Protein AF-A0A936RJM3-F1 (afdb_monomer_lite)

pLDDT: mean 86.12, std 15.64, range [35.34, 97.69]

Radius of gyration: 18.1 Å; chains: 1; bounding box: 34×49×43 Å

Secondary structure (DSSP, 8-state):
--STTB--SSPP--SS--------TTSPPPSSSSSPPPTTSTT---TTGGGS-THHHHT-TT----BPPPPSS-----S-------PPP--------

Foldseek 3Di:
DDPPQEDDPDDDPDDDDDDDADDDPVDDDDLAPPPADDCPDVPHPNVCSVVDDPVVCPPPRRDRHHYYPDDPDDDDDDDDDDDDDDDDPDPPPPPDD

Structure (mmCIF, N/CA/C/O backbone):
data_AF-A0A936RJM3-F1
#
_entry.id   AF-A0A936RJM3-F1
#
loop_
_atom_site.group_PDB
_atom_site.id
_atom_site.type_symbol
_atom_site.label_atom_id
_atom_site.label_alt_id
_atom_site.label_comp_id
_atom_site.label_asym_id
_atom_site.label_entity_id
_atom_site.label_seq_id
_atom_site.pdbx_PDB_ins_code
_atom_site.Cartn_x
_atom_site.Cartn_y
_atom_site.Cartn_z
_atom_site.occupancy
_atom_site.B_iso_or_equiv
_atom_site.auth_seq_id
_atom_site.auth_comp_id
_atom_site.auth_asym_id
_atom_site.auth_atom_id
_atom_site.pdbx_PDB_model_num
ATOM 1 N N . MET A 1 1 ? -6.492 -7.725 14.372 1.00 62.53 1 MET A N 1
ATOM 2 C CA . MET A 1 1 ? -7.155 -8.130 13.115 1.00 62.53 1 MET A CA 1
ATOM 3 C C . MET A 1 1 ? -8.444 -8.852 13.465 1.00 62.53 1 MET A C 1
ATOM 5 O O . MET A 1 1 ? -8.409 -9.707 14.344 1.00 62.53 1 MET A O 1
ATOM 9 N N . GLN A 1 2 ? -9.548 -8.542 12.783 1.00 71.62 2 GLN A N 1
ATOM 10 C CA . GLN A 1 2 ? -10.793 -9.304 12.912 1.00 71.62 2 GLN A CA 1
ATOM 11 C C . GLN A 1 2 ? -10.893 -10.381 11.822 1.00 71.62 2 GLN A C 1
ATOM 13 O O . GLN A 1 2 ? -10.124 -10.385 10.863 1.00 71.62 2 GLN A O 1
ATOM 18 N N . ALA A 1 3 ? -11.803 -11.343 11.991 1.00 71.25 3 ALA A N 1
ATOM 19 C CA . ALA A 1 3 ? -12.004 -12.410 11.011 1.00 71.25 3 ALA A CA 1
ATOM 20 C C . ALA A 1 3 ? -12.404 -11.851 9.629 1.00 71.25 3 ALA A C 1
ATOM 22 O O . ALA A 1 3 ? -12.911 -10.737 9.534 1.00 71.25 3 ALA A O 1
ATOM 23 N N . ARG A 1 4 ? -12.219 -12.654 8.569 1.00 75.62 4 ARG A N 1
ATOM 24 C CA . ARG A 1 4 ? -12.664 -12.341 7.195 1.00 75.62 4 ARG A CA 1
ATOM 25 C C . ARG A 1 4 ? -12.108 -11.018 6.648 1.00 75.62 4 ARG A C 1
ATOM 27 O O . ARG A 1 4 ? -12.841 -10.253 6.031 1.00 75.62 4 ARG A O 1
ATOM 34 N N . ASN A 1 5 ? -10.825 -10.742 6.887 1.00 86.06 5 ASN A N 1
ATOM 35 C CA . ASN A 1 5 ? -10.145 -9.574 6.318 1.00 86.06 5 ASN A CA 1
ATOM 36 C C . ASN A 1 5 ? -10.814 -8.231 6.676 1.00 86.06 5 ASN A C 1
ATOM 38 O O . ASN A 1 5 ? -10.764 -7.266 5.918 1.00 86.06 5 ASN A O 1
ATOM 42 N N . THR A 1 6 ? -11.442 -8.154 7.853 1.00 89.31 6 THR A N 1
ATOM 43 C CA . THR A 1 6 ? -12.102 -6.934 8.329 1.00 89.31 6 THR A CA 1
ATOM 44 C C . THR A 1 6 ? -11.203 -6.144 9.286 1.00 89.31 6 THR A C 1
ATOM 46 O O . THR A 1 6 ? -10.570 -6.706 10.190 1.00 89.31 6 THR A O 1
ATOM 49 N N . ALA A 1 7 ? -11.164 -4.825 9.100 1.00 90.88 7 ALA A N 1
ATOM 50 C CA . ALA A 1 7 ? -10.559 -3.869 10.024 1.00 90.88 7 ALA A CA 1
ATOM 51 C C . ALA A 1 7 ? -11.630 -3.228 10.925 1.00 90.88 7 ALA A C 1
ATOM 53 O O . ALA A 1 7 ? -12.779 -3.058 10.523 1.00 90.88 7 ALA A O 1
ATOM 54 N N . SER A 1 8 ? -11.274 -2.893 12.165 1.00 89.69 8 SER A N 1
ATOM 55 C CA . SER A 1 8 ? -12.143 -2.165 13.100 1.00 89.69 8 SER A CA 1
ATOM 56 C C . SER A 1 8 ? -11.338 -1.702 14.315 1.00 89.69 8 SER A C 1
ATOM 58 O O . SER A 1 8 ? -10.310 -2.295 14.651 1.00 89.69 8 SER A O 1
ATOM 60 N N . PHE A 1 9 ? -11.822 -0.642 14.965 1.00 91.31 9 PHE A N 1
ATOM 61 C CA . PHE A 1 9 ? -11.229 -0.060 16.169 1.00 91.31 9 PHE A CA 1
ATOM 62 C C . PHE A 1 9 ? -11.428 -0.919 17.423 1.00 91.31 9 PHE A C 1
ATOM 64 O O . PHE A 1 9 ? -10.689 -0.774 18.395 1.00 91.31 9 PHE A O 1
ATOM 71 N N . ASN A 1 10 ? -12.388 -1.848 17.405 1.00 89.12 10 ASN A N 1
ATOM 72 C CA . ASN A 1 10 ? -12.624 -2.726 18.542 1.00 89.12 10 ASN A CA 1
ATOM 73 C C . ASN A 1 10 ? -11.517 -3.774 18.631 1.00 89.12 10 ASN A C 1
ATOM 75 O O . ASN A 1 10 ? -11.302 -4.570 17.703 1.00 89.12 10 ASN A O 1
ATOM 79 N N . LYS A 1 11 ? -10.847 -3.803 19.790 1.00 84.44 11 LYS A N 1
ATOM 80 C CA . LYS A 1 11 ? -9.880 -4.848 20.115 1.00 84.44 11 LYS A CA 1
ATOM 81 C C . LYS A 1 11 ? -10.559 -6.203 19.975 1.00 84.44 11 LYS A C 1
ATOM 83 O O . LYS A 1 11 ? -11.653 -6.438 20.478 1.00 84.44 11 LYS A O 1
ATOM 88 N N . THR A 1 12 ? -9.906 -7.103 19.258 1.00 78.75 12 THR A N 1
ATOM 89 C CA . THR A 1 12 ? -10.463 -8.429 19.018 1.00 78.75 12 THR A CA 1
ATOM 90 C C . THR A 1 12 ? -10.345 -9.278 20.286 1.00 78.75 12 THR A C 1
ATOM 92 O O . THR A 1 12 ? -9.278 -9.330 20.891 1.00 78.75 12 THR A O 1
ATOM 95 N N . HIS A 1 13 ? -11.431 -9.953 20.674 1.00 64.69 13 HIS A N 1
ATOM 96 C CA . HIS A 1 13 ? -11.474 -10.833 21.852 1.00 64.69 13 HIS A CA 1
ATOM 97 C C . HIS A 1 13 ? -10.883 -12.228 21.603 1.00 64.69 13 HIS A C 1
ATOM 99 O O . HIS A 1 13 ? -10.704 -12.997 22.543 1.00 64.69 13 HIS A O 1
ATOM 105 N N . CYS A 1 14 ? -10.579 -12.581 20.349 1.00 61.03 14 CYS A N 1
ATOM 106 C CA . CYS A 1 14 ? -9.937 -13.854 20.058 1.00 61.03 14 CYS A CA 1
ATOM 107 C C . CYS A 1 14 ? -8.432 -13.777 20.330 1.00 61.03 14 CYS A C 1
ATOM 109 O O . CYS A 1 14 ? -7.698 -12.998 19.720 1.00 61.03 14 CYS A O 1
ATOM 111 N N . ILE A 1 15 ? -7.991 -14.646 21.225 1.00 57.97 15 ILE A N 1
ATOM 112 C CA . ILE A 1 15 ? -6.595 -14.954 21.508 1.00 57.97 15 ILE A CA 1
ATOM 113 C C . ILE A 1 15 ? -6.153 -15.969 20.437 1.00 57.97 15 ILE A C 1
ATOM 115 O O . ILE A 1 15 ? -6.810 -16.992 20.275 1.00 57.97 15 ILE A O 1
ATOM 119 N N . ASN A 1 16 ? -5.093 -15.669 19.674 1.00 68.94 16 ASN A N 1
ATOM 120 C CA . ASN A 1 16 ? -4.471 -16.526 18.638 1.00 68.94 16 ASN A CA 1
ATOM 121 C C . ASN A 1 16 ? -5.163 -16.591 17.260 1.00 68.94 16 ASN A C 1
ATOM 123 O O . ASN A 1 16 ? -5.551 -17.659 16.789 1.00 68.94 16 ASN A O 1
ATOM 127 N N . ARG A 1 17 ? -5.258 -15.458 16.553 1.00 77.12 17 ARG A N 1
ATOM 128 C CA . ARG A 1 17 ? -5.530 -15.454 15.103 1.00 77.12 17 ARG A CA 1
ATOM 129 C C . ARG A 1 17 ? -4.355 -14.879 14.325 1.00 77.12 17 ARG A C 1
ATOM 131 O O . ARG A 1 17 ? -3.881 -13.794 14.651 1.00 77.12 17 ARG A O 1
ATOM 138 N N . PHE A 1 18 ? -3.966 -15.581 13.266 1.00 80.12 18 PHE A N 1
ATOM 139 C CA . PHE A 1 18 ? -2.896 -15.194 12.351 1.00 80.12 18 PHE A CA 1
ATOM 140 C C . PHE A 1 18 ? -3.387 -15.261 10.908 1.00 80.12 18 PHE A C 1
ATOM 14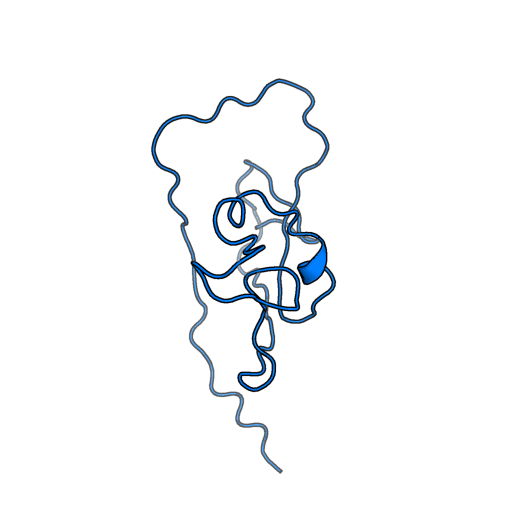2 O O . PHE A 1 18 ? -4.320 -16.003 10.597 1.00 80.12 18 PHE A O 1
ATOM 149 N N . CYS A 1 19 ? -2.737 -14.496 10.038 1.00 82.38 19 CYS A N 1
ATOM 150 C CA . CYS A 1 19 ? -2.835 -14.674 8.597 1.00 82.38 19 CYS A CA 1
ATOM 151 C C . CYS A 1 19 ? -1.514 -15.181 8.063 1.00 82.38 19 CYS A C 1
ATOM 153 O O . CYS A 1 19 ? -0.460 -14.657 8.416 1.00 82.38 19 CYS A O 1
ATOM 155 N N . ILE A 1 20 ? -1.604 -16.199 7.217 1.00 84.81 20 ILE A N 1
ATOM 156 C CA . ILE A 1 20 ? -0.462 -16.832 6.579 1.00 84.81 20 ILE A CA 1
ATOM 157 C C . ILE A 1 20 ? -0.572 -16.532 5.090 1.00 84.81 20 ILE A C 1
ATOM 159 O O . ILE A 1 20 ? -1.638 -16.691 4.499 1.00 84.81 20 ILE A O 1
ATOM 163 N N . LEU A 1 21 ? 0.535 -16.086 4.511 1.00 85.00 21 LEU A N 1
ATOM 164 C CA . LEU A 1 21 ? 0.698 -15.854 3.084 1.00 85.00 21 LEU A CA 1
ATOM 165 C C . LEU A 1 21 ? 1.910 -16.657 2.626 1.00 85.00 21 LEU A C 1
ATOM 167 O O . LEU A 1 21 ? 2.895 -16.761 3.359 1.00 85.00 21 LEU A O 1
ATOM 171 N N . TYR A 1 22 ? 1.843 -17.201 1.417 1.00 89.06 22 TYR A N 1
ATOM 172 C CA . TYR A 1 22 ? 2.994 -17.801 0.756 1.00 89.06 22 TYR A CA 1
ATOM 173 C C . TYR A 1 22 ? 3.551 -16.796 -0.251 1.00 89.06 22 TYR A C 1
ATOM 175 O O . TYR A 1 22 ? 2.807 -16.313 -1.100 1.00 89.06 22 TYR A O 1
ATOM 183 N N . VAL A 1 23 ? 4.840 -16.475 -0.149 1.00 90.56 23 VAL A N 1
ATOM 184 C CA . VAL A 1 23 ? 5.510 -15.500 -1.019 1.00 90.56 23 VAL A CA 1
ATOM 185 C C . VAL A 1 23 ? 6.531 -16.235 -1.876 1.00 90.56 23 VAL A C 1
ATOM 187 O O . VAL A 1 23 ? 7.427 -16.883 -1.341 1.00 90.56 23 VAL A O 1
ATOM 190 N N . ASP A 1 24 ? 6.401 -16.120 -3.197 1.00 94.00 24 ASP A N 1
ATOM 191 C CA . ASP A 1 24 ? 7.350 -16.661 -4.174 1.00 94.00 24 ASP A CA 1
ATOM 192 C C . ASP A 1 24 ? 8.351 -15.558 -4.576 1.00 94.00 24 ASP A C 1
ATOM 194 O O . ASP A 1 24 ? 7.960 -14.608 -5.265 1.00 94.00 24 ASP A O 1
ATOM 198 N N . PRO A 1 25 ? 9.640 -15.649 -4.189 1.00 95.12 25 PRO A N 1
ATOM 199 C CA . PRO A 1 25 ? 10.640 -14.641 -4.541 1.00 95.12 25 PRO A CA 1
ATOM 200 C C . PRO A 1 25 ? 10.842 -14.470 -6.052 1.00 95.12 25 PRO A C 1
ATOM 202 O O . PRO A 1 25 ? 11.264 -13.400 -6.489 1.00 95.12 25 PRO A O 1
ATOM 205 N N . ALA A 1 26 ? 10.531 -15.491 -6.859 1.00 97.31 26 ALA A N 1
ATOM 206 C CA . ALA A 1 26 ? 10.622 -15.419 -8.315 1.00 97.31 26 ALA A CA 1
ATOM 207 C C . ALA A 1 26 ? 9.433 -14.674 -8.952 1.00 97.31 26 ALA A C 1
ATOM 209 O O . ALA A 1 26 ? 9.482 -14.334 -10.135 1.00 97.31 26 ALA A O 1
ATOM 210 N N . LYS A 1 27 ? 8.369 -14.391 -8.186 1.00 94.56 27 LYS A N 1
ATOM 211 C CA . LYS A 1 27 ? 7.162 -13.681 -8.641 1.00 94.56 27 LYS A CA 1
ATOM 212 C C . LYS A 1 27 ? 6.864 -12.470 -7.751 1.00 94.56 27 LYS A C 1
ATOM 214 O O . LYS A 1 27 ? 5.797 -12.415 -7.135 1.00 94.56 27 LYS A O 1
ATOM 219 N N . PRO A 1 28 ? 7.755 -11.465 -7.694 1.00 95.94 28 PRO A N 1
ATOM 220 C CA . PRO A 1 28 ? 7.594 -10.334 -6.789 1.00 95.94 28 PRO A CA 1
ATOM 221 C C . PRO A 1 28 ? 6.286 -9.572 -7.037 1.00 95.94 28 PRO A C 1
ATOM 223 O O . PRO A 1 28 ? 5.782 -9.487 -8.164 1.00 95.94 28 PRO A O 1
ATOM 226 N N . VAL A 1 29 ? 5.739 -8.991 -5.970 1.00 96.62 29 VAL A N 1
ATOM 227 C CA . VAL A 1 29 ? 4.600 -8.074 -6.066 1.00 96.62 29 VAL A CA 1
ATOM 228 C C . VAL A 1 29 ? 5.079 -6.774 -6.726 1.00 96.62 29 VA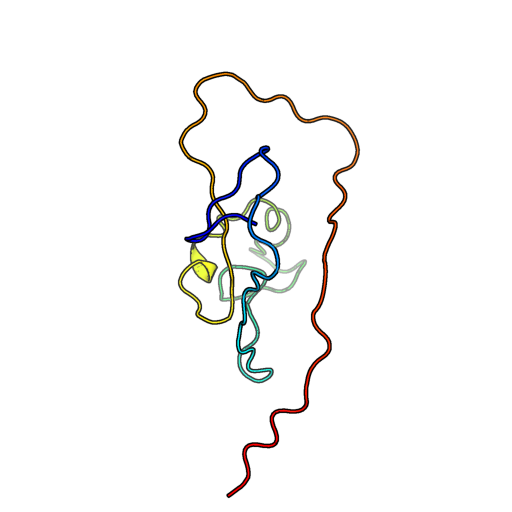L A C 1
ATOM 230 O O . VAL A 1 29 ? 5.997 -6.133 -6.210 1.00 96.62 29 VAL A O 1
ATOM 233 N N . PRO A 1 30 ? 4.506 -6.366 -7.871 1.00 95.56 30 PRO A N 1
ATOM 234 C CA . PRO A 1 30 ? 4.894 -5.125 -8.522 1.00 95.56 30 PRO A CA 1
ATOM 235 C C . PRO A 1 30 ? 4.414 -3.917 -7.709 1.00 95.56 30 PRO A C 1
ATOM 237 O O . PRO A 1 30 ? 3.254 -3.846 -7.319 1.00 95.56 30 PRO A O 1
ATOM 240 N N . TYR A 1 31 ? 5.299 -2.941 -7.493 1.00 94.31 31 TYR A N 1
ATOM 241 C CA . TYR A 1 31 ? 4.974 -1.714 -6.751 1.00 94.31 31 TYR A CA 1
ATOM 242 C C . TYR A 1 31 ? 4.136 -0.705 -7.564 1.00 94.31 31 TYR A C 1
ATOM 244 O O . TYR A 1 31 ? 3.580 0.231 -6.998 1.00 94.31 31 TYR A O 1
ATOM 252 N N . ARG A 1 32 ? 4.051 -0.895 -8.888 1.00 94.94 32 ARG A N 1
ATOM 253 C CA . ARG A 1 32 ? 3.267 -0.103 -9.852 1.00 94.94 32 ARG A CA 1
ATOM 254 C C . ARG A 1 32 ? 2.681 -1.005 -10.926 1.00 94.94 32 ARG A C 1
ATOM 256 O O . ARG A 1 32 ? 3.222 -2.080 -11.197 1.00 94.94 32 ARG A O 1
ATOM 263 N N . THR A 1 33 ? 1.619 -0.544 -11.577 1.00 94.19 33 THR A N 1
ATOM 264 C CA . THR A 1 33 ? 1.027 -1.258 -12.717 1.00 94.19 33 THR A CA 1
ATOM 265 C C . THR A 1 33 ? 2.047 -1.446 -13.846 1.00 94.19 33 THR A C 1
ATOM 267 O O . THR A 1 33 ? 2.654 -0.486 -14.321 1.00 94.19 33 THR A O 1
ATOM 270 N N . GLN A 1 34 ? 2.248 -2.693 -14.277 1.00 92.69 34 GLN A N 1
ATOM 271 C CA . GLN A 1 34 ? 3.168 -3.021 -15.368 1.00 92.69 34 GLN A CA 1
ATOM 272 C C . GLN A 1 34 ? 2.621 -2.546 -16.731 1.00 92.69 34 GLN A C 1
ATOM 274 O O . GLN A 1 34 ? 1.401 -2.509 -16.903 1.00 92.69 34 GLN A O 1
ATOM 279 N N . PRO A 1 35 ? 3.490 -2.229 -17.712 1.00 93.69 35 PRO A N 1
ATOM 280 C CA . PRO A 1 35 ? 4.957 -2.210 -17.637 1.00 93.69 35 PRO A CA 1
ATOM 281 C C . PRO A 1 35 ? 5.492 -1.060 -16.767 1.00 93.69 35 PRO A C 1
ATOM 283 O O . PRO A 1 35 ? 4.865 -0.013 -16.655 1.00 93.69 35 PRO A O 1
ATOM 286 N N . ILE A 1 36 ? 6.654 -1.265 -16.138 1.00 93.19 36 ILE A N 1
ATOM 287 C CA . ILE A 1 36 ? 7.287 -0.264 -15.264 1.00 93.19 36 ILE A CA 1
ATOM 288 C C . ILE A 1 36 ? 8.346 0.489 -16.067 1.00 93.19 36 ILE A C 1
ATOM 290 O O . ILE A 1 36 ? 9.314 -0.104 -16.538 1.00 93.19 36 ILE A O 1
ATOM 294 N N . GLU A 1 37 ? 8.163 1.797 -16.217 1.00 94.81 37 GLU A N 1
ATOM 295 C CA . GLU A 1 37 ? 9.083 2.662 -16.954 1.00 94.81 37 GLU A CA 1
ATOM 296 C C . GLU A 1 37 ? 10.258 3.125 -16.079 1.00 94.81 37 GLU A C 1
ATOM 298 O O . GLU A 1 37 ? 10.182 3.126 -14.846 1.00 94.81 37 GLU A O 1
ATOM 303 N N . ALA A 1 38 ? 11.339 3.584 -16.718 1.00 94.25 38 ALA A N 1
ATOM 304 C CA . ALA A 1 38 ? 12.441 4.241 -16.020 1.00 94.25 38 ALA A CA 1
ATOM 305 C C . ALA A 1 38 ? 11.942 5.467 -15.236 1.00 94.25 38 ALA A C 1
ATOM 307 O O . ALA A 1 38 ? 11.175 6.277 -15.759 1.00 94.25 38 ALA A O 1
ATOM 308 N N . THR A 1 39 ? 12.434 5.644 -14.007 1.00 94.06 39 THR A N 1
ATOM 309 C CA . THR A 1 39 ? 11.989 6.679 -13.055 1.00 94.06 39 THR A CA 1
ATOM 310 C C . THR A 1 39 ? 11.864 8.069 -13.683 1.00 94.06 39 THR A C 1
ATOM 312 O O . THR A 1 39 ? 10.833 8.723 -13.528 1.00 94.06 39 THR A O 1
ATOM 315 N N . TYR A 1 40 ? 12.871 8.491 -14.453 1.00 93.75 40 TYR A N 1
ATOM 316 C CA . TYR A 1 40 ? 12.925 9.801 -15.114 1.00 93.75 40 TYR A CA 1
ATOM 317 C C . TYR A 1 40 ? 12.850 9.709 -16.649 1.00 93.75 40 TYR A C 1
ATOM 319 O O . TYR A 1 40 ? 13.322 10.601 -17.348 1.00 93.75 40 TYR A O 1
ATOM 327 N N . GLY A 1 41 ? 12.285 8.619 -17.178 1.00 93.62 41 GLY A N 1
ATOM 328 C CA . GLY A 1 41 ? 12.128 8.409 -18.617 1.00 93.62 41 GLY A CA 1
ATOM 329 C C . GLY A 1 41 ? 10.948 9.185 -19.229 1.00 93.62 41 GLY A C 1
ATOM 330 O O . GLY A 1 41 ? 10.036 9.606 -18.507 1.00 93.62 41 GLY A O 1
ATOM 331 N N . PRO A 1 42 ? 10.920 9.348 -20.565 1.00 93.31 42 PRO A N 1
ATOM 332 C CA . PRO A 1 42 ? 9.768 9.904 -21.272 1.00 93.31 42 PRO A CA 1
ATOM 333 C C . PRO A 1 42 ? 8.497 9.098 -20.978 1.00 93.31 42 PRO A C 1
ATOM 335 O O . PRO A 1 42 ? 8.515 7.871 -21.028 1.00 93.31 42 PRO A O 1
ATOM 338 N N . GLY A 1 43 ? 7.397 9.778 -20.646 1.00 92.12 43 GLY A N 1
ATOM 339 C CA . GLY A 1 43 ? 6.125 9.116 -20.324 1.00 92.12 43 GLY A CA 1
ATOM 340 C C . GLY A 1 43 ? 6.093 8.374 -18.980 1.00 92.12 43 GLY A C 1
ATOM 341 O O . GLY A 1 43 ? 5.117 7.685 -18.698 1.00 92.12 43 GLY A O 1
ATOM 342 N N . SER A 1 44 ? 7.124 8.512 -18.136 1.00 95.44 44 SER A N 1
ATOM 343 C CA . SER A 1 44 ? 7.176 7.855 -16.827 1.00 95.44 44 SER A CA 1
ATOM 344 C C . SER A 1 44 ? 5.994 8.246 -15.941 1.00 95.44 44 SER A C 1
ATOM 346 O O . SER A 1 44 ? 5.778 9.425 -15.640 1.00 95.44 44 SER A O 1
ATOM 348 N N . ARG A 1 45 ? 5.284 7.232 -15.434 1.00 94.81 45 ARG A N 1
ATOM 349 C CA . ARG A 1 45 ? 4.222 7.406 -14.431 1.00 94.81 45 ARG A CA 1
ATOM 350 C C . ARG A 1 45 ? 4.773 7.286 -13.004 1.00 94.81 45 ARG A C 1
ATOM 352 O O . ARG A 1 45 ? 4.021 7.054 -12.068 1.00 94.81 45 ARG A O 1
ATOM 359 N N . TRP A 1 46 ? 6.089 7.462 -12.818 1.00 95.25 46 TRP A N 1
ATOM 360 C CA . TRP A 1 46 ? 6.718 7.432 -11.495 1.00 95.25 46 TRP A CA 1
ATOM 361 C C . TRP A 1 46 ? 6.148 8.511 -10.580 1.00 95.25 46 TRP A C 1
ATOM 363 O O . TRP A 1 46 ? 5.725 8.196 -9.486 1.00 95.25 46 TRP A O 1
ATOM 373 N N . LYS A 1 47 ? 6.079 9.778 -11.001 1.00 94.12 47 LYS A N 1
ATOM 374 C CA . LYS A 1 47 ? 5.672 10.884 -10.110 1.00 94.12 47 LYS A CA 1
ATOM 375 C C . LYS A 1 47 ? 4.376 10.622 -9.308 1.00 94.12 47 LYS A C 1
ATOM 377 O O . LYS A 1 47 ? 4.402 10.857 -8.104 1.00 94.12 47 LYS A O 1
ATOM 382 N N . PRO A 1 48 ? 3.276 10.129 -9.912 1.00 94.50 48 PRO A N 1
ATOM 383 C CA . PRO A 1 48 ? 2.036 9.845 -9.185 1.00 94.50 48 PRO A CA 1
ATOM 384 C C . PRO A 1 48 ? 1.959 8.447 -8.546 1.00 94.50 48 PRO A C 1
ATOM 386 O O . PRO A 1 48 ? 0.890 8.079 -8.071 1.00 94.50 48 PRO A O 1
ATOM 389 N N . TRP A 1 49 ? 3.028 7.645 -8.519 1.00 94.31 49 TRP A N 1
ATOM 390 C CA . TRP A 1 49 ? 2.912 6.216 -8.196 1.00 94.31 49 TRP A CA 1
ATOM 391 C C . TRP A 1 49 ? 2.276 5.910 -6.833 1.00 94.31 49 TRP A C 1
ATOM 393 O O . TRP A 1 49 ? 1.572 4.916 -6.682 1.00 94.31 49 TRP A O 1
ATOM 403 N N . GLN A 1 50 ? 2.488 6.782 -5.845 1.00 95.31 50 GLN A N 1
ATOM 404 C CA . GLN A 1 50 ? 1.956 6.619 -4.488 1.00 95.31 50 GLN A CA 1
ATOM 405 C C . GLN A 1 50 ? 0.432 6.781 -4.399 1.00 95.31 50 GLN A C 1
ATOM 407 O O . GLN A 1 50 ? -0.157 6.392 -3.394 1.00 95.31 50 GLN A O 1
ATOM 412 N N . VAL A 1 51 ? -0.199 7.358 -5.427 1.00 95.94 51 VAL A N 1
ATOM 413 C CA . VAL A 1 51 ? -1.656 7.541 -5.512 1.00 95.94 51 VAL A CA 1
ATOM 414 C C . VAL A 1 51 ? -2.295 6.654 -6.586 1.00 95.94 51 VAL A C 1
ATOM 416 O O . VAL A 1 51 ? -3.476 6.814 -6.888 1.00 95.94 51 VAL A O 1
ATOM 419 N N . GLU A 1 52 ? -1.536 5.719 -7.172 1.00 94.88 52 GLU A N 1
ATOM 420 C CA . GLU A 1 52 ? -2.094 4.713 -8.076 1.00 94.88 52 GLU A CA 1
ATOM 421 C C . GLU A 1 52 ? -3.063 3.786 -7.325 1.00 94.88 52 GLU A C 1
ATOM 423 O O . GLU A 1 52 ? -2.848 3.392 -6.174 1.00 94.88 52 GLU A O 1
ATOM 428 N N . ASP A 1 53 ? -4.127 3.400 -8.024 1.00 95.75 53 ASP A N 1
ATOM 429 C CA . ASP A 1 53 ? -5.104 2.433 -7.549 1.00 95.75 53 ASP A CA 1
ATOM 430 C C . ASP A 1 53 ? -4.440 1.086 -7.246 1.00 95.75 53 ASP A C 1
ATOM 432 O O . ASP A 1 53 ? -3.907 0.442 -8.143 1.00 95.75 53 ASP A O 1
ATOM 436 N N . GLN A 1 54 ? -4.512 0.633 -5.994 1.00 96.62 54 GLN A N 1
ATOM 437 C CA . GLN A 1 54 ? -3.904 -0.621 -5.540 1.00 96.62 54 GLN A CA 1
ATOM 438 C C . GLN A 1 54 ? -4.701 -1.881 -5.942 1.00 96.62 54 GLN A C 1
ATOM 440 O O . GLN A 1 54 ? -4.269 -3.000 -5.663 1.00 96.62 54 GLN A O 1
ATOM 445 N N . ARG A 1 55 ? -5.854 -1.761 -6.622 1.00 95.88 55 ARG A N 1
ATOM 446 C CA . ARG A 1 55 ? -6.681 -2.917 -7.028 1.00 95.88 55 ARG A CA 1
ATOM 447 C C . ARG A 1 55 ? -5.961 -3.911 -7.942 1.00 95.88 55 ARG A C 1
ATOM 449 O O . ARG A 1 55 ? -6.323 -5.084 -7.932 1.00 95.88 55 ARG A O 1
ATOM 456 N N . PHE A 1 56 ? -4.922 -3.498 -8.671 1.00 94.25 56 PHE A N 1
ATOM 457 C CA . PHE A 1 56 ? -4.136 -4.406 -9.522 1.00 94.25 56 PHE A CA 1
ATOM 458 C C . PHE A 1 56 ? -3.394 -5.509 -8.747 1.00 94.25 56 PHE A C 1
ATOM 460 O O . PHE A 1 56 ? -3.054 -6.530 -9.341 1.00 94.25 56 PHE A O 1
ATOM 467 N N . VAL A 1 57 ? -3.162 -5.338 -7.438 1.00 95.56 57 VAL A N 1
ATOM 468 C CA . VAL A 1 57 ? -2.557 -6.373 -6.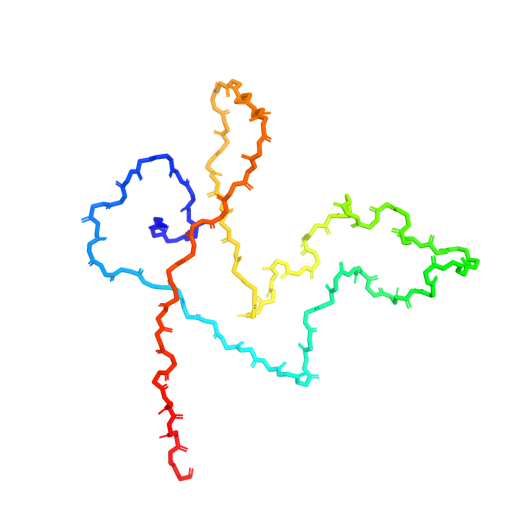578 1.00 95.56 57 VAL A CA 1
ATOM 469 C C . VAL A 1 57 ? -3.561 -7.061 -5.652 1.00 95.56 57 VAL A C 1
ATOM 471 O O . VAL A 1 57 ? -3.206 -8.030 -4.990 1.00 95.56 57 VAL A O 1
ATOM 474 N N . TYR A 1 58 ? -4.816 -6.602 -5.612 1.00 93.62 58 TYR A N 1
ATOM 475 C CA . TYR A 1 58 ? -5.814 -7.047 -4.632 1.00 93.62 58 TYR A CA 1
ATOM 476 C C . TYR A 1 58 ? -6.154 -8.542 -4.722 1.00 93.62 58 TYR A C 1
ATOM 478 O O . TYR A 1 58 ? -6.404 -9.177 -3.703 1.00 93.62 58 TYR A O 1
ATOM 486 N N . SER A 1 59 ? -6.170 -9.110 -5.930 1.00 92.00 59 SER A N 1
ATOM 487 C CA . SER A 1 59 ? -6.496 -10.524 -6.163 1.00 92.00 59 SER A CA 1
ATOM 488 C C . SER A 1 59 ? -5.295 -11.465 -6.046 1.00 92.00 59 SER A C 1
ATOM 490 O O . SER A 1 59 ? -5.446 -12.672 -6.250 1.00 92.00 59 SER A O 1
ATOM 492 N N . ARG A 1 60 ? -4.096 -10.945 -5.754 1.00 95.12 60 ARG A N 1
ATOM 493 C CA . ARG A 1 60 ? -2.901 -11.778 -5.649 1.00 95.12 60 ARG A CA 1
ATOM 494 C C . ARG A 1 60 ? -2.941 -12.636 -4.375 1.00 95.12 60 ARG A C 1
ATOM 496 O O . ARG A 1 60 ? -3.291 -12.125 -3.314 1.00 95.12 60 ARG A O 1
ATOM 503 N N . PRO A 1 61 ? -2.529 -13.914 -4.438 1.00 93.44 61 PRO A N 1
ATOM 504 C CA . PRO A 1 61 ? -2.535 -14.804 -3.274 1.00 93.44 61 PRO A CA 1
ATOM 505 C C . PRO A 1 61 ? -1.454 -14.463 -2.232 1.00 93.44 61 PRO A C 1
ATOM 507 O O . PRO A 1 61 ? -1.537 -14.914 -1.093 1.00 93.44 61 PRO A O 1
ATOM 510 N N . ASP A 1 62 ? -0.448 -13.672 -2.611 1.00 94.06 62 ASP A N 1
ATOM 511 C CA . ASP A 1 62 ? 0.663 -13.218 -1.771 1.00 94.06 62 ASP A CA 1
ATOM 512 C C . ASP A 1 62 ? 0.470 -11.781 -1.243 1.00 94.06 62 ASP A C 1
ATOM 514 O O . ASP A 1 62 ? 1.407 -11.159 -0.745 1.00 94.06 62 ASP A O 1
ATOM 518 N N . VAL A 1 63 ? -0.761 -11.258 -1.315 1.00 94.38 63 VAL A N 1
ATOM 519 C CA . VAL A 1 63 ? -1.163 -9.953 -0.776 1.00 94.38 63 VAL A CA 1
ATOM 520 C C . VAL A 1 63 ? -2.375 -10.134 0.135 1.00 94.38 63 VAL A C 1
ATOM 522 O O . VAL A 1 63 ? -3.375 -10.731 -0.253 1.00 94.38 63 VAL A O 1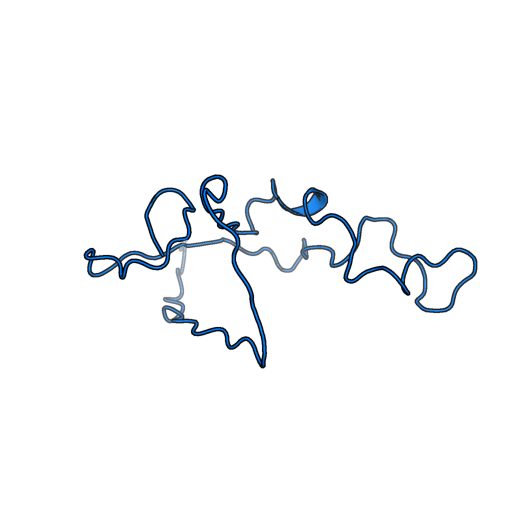
ATOM 525 N N . ILE A 1 64 ? -2.312 -9.583 1.351 1.00 92.62 64 ILE A N 1
ATOM 526 C CA . ILE A 1 64 ? -3.468 -9.517 2.250 1.00 92.62 64 ILE A CA 1
ATOM 527 C C . ILE A 1 64 ? -4.035 -8.104 2.299 1.00 92.62 64 ILE A C 1
ATOM 529 O O . ILE A 1 64 ? -3.310 -7.132 2.504 1.00 92.62 64 ILE A O 1
ATOM 533 N N . SER A 1 65 ? -5.351 -7.996 2.136 1.00 92.75 65 SER A N 1
ATOM 534 C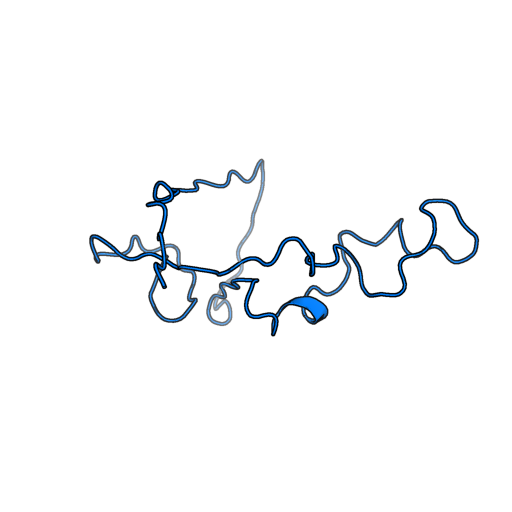 CA . SER A 1 65 ? -6.081 -6.734 2.221 1.00 92.75 65 SER A CA 1
ATOM 535 C C . SER A 1 65 ? -7.042 -6.757 3.400 1.00 92.75 65 SER A C 1
ATOM 537 O O . SER A 1 65 ? -7.638 -7.792 3.689 1.00 92.75 65 SER A O 1
ATOM 539 N N . PHE A 1 66 ? -7.198 -5.611 4.060 1.00 92.50 66 PHE A N 1
ATOM 540 C CA . PHE A 1 66 ? -8.164 -5.401 5.129 1.00 92.50 66 PHE A CA 1
ATOM 541 C C . PHE A 1 66 ? -9.035 -4.199 4.806 1.00 92.50 66 PHE A C 1
ATOM 543 O O . PHE A 1 66 ? -8.515 -3.136 4.475 1.00 92.50 66 PHE A O 1
ATOM 550 N N . SER A 1 67 ? -10.347 -4.343 4.959 1.00 93.38 67 SER A N 1
ATOM 551 C CA . SER A 1 67 ? -11.296 -3.247 4.759 1.00 93.38 67 SER A CA 1
ATOM 552 C C . SER A 1 67 ? -12.255 -3.113 5.935 1.00 93.38 67 SER A C 1
ATOM 554 O O . SER A 1 67 ? -12.544 -4.078 6.643 1.00 93.38 67 SER A O 1
ATOM 556 N N . MET A 1 68 ? -12.757 -1.901 6.144 1.00 93.38 68 MET A N 1
ATOM 557 C CA . MET A 1 68 ? -13.896 -1.645 7.024 1.00 93.38 68 MET A CA 1
ATOM 558 C C . MET A 1 68 ? -15.186 -1.633 6.200 1.00 93.38 68 MET A C 1
ATOM 560 O O . MET A 1 68 ? -15.151 -1.528 4.973 1.00 93.38 68 MET A O 1
ATOM 564 N N . ASN A 1 69 ? -16.330 -1.695 6.878 1.00 92.56 69 ASN A N 1
ATOM 565 C CA . ASN A 1 69 ? -17.592 -1.306 6.255 1.00 92.56 69 ASN A CA 1
ATOM 566 C C . ASN A 1 69 ? -17.569 0.188 5.899 1.00 92.56 69 ASN A C 1
ATOM 568 O O . ASN A 1 69 ? -16.723 0.942 6.384 1.00 92.56 69 ASN A O 1
ATOM 572 N N . LYS A 1 70 ? -18.530 0.615 5.072 1.00 95.12 70 LYS A N 1
ATOM 573 C CA . LYS A 1 70 ? -18.733 2.034 4.771 1.00 95.12 70 LYS A CA 1
ATOM 574 C C . LYS A 1 70 ? -18.833 2.837 6.074 1.00 95.12 70 LYS A C 1
ATOM 576 O O . LYS A 1 70 ? -19.547 2.441 6.994 1.00 95.12 70 LYS A O 1
ATOM 581 N N . LEU A 1 71 ? -18.122 3.957 6.118 1.00 95.56 71 LEU A N 1
ATOM 582 C CA . LEU A 1 71 ? -18.155 4.901 7.228 1.00 95.56 71 LEU A CA 1
ATOM 583 C C . LEU A 1 71 ? -19.568 5.493 7.384 1.00 95.56 71 LEU A C 1
ATOM 585 O O . LEU A 1 71 ? -20.185 5.881 6.389 1.00 95.56 71 LEU A O 1
ATOM 589 N N . SER A 1 72 ? -20.076 5.547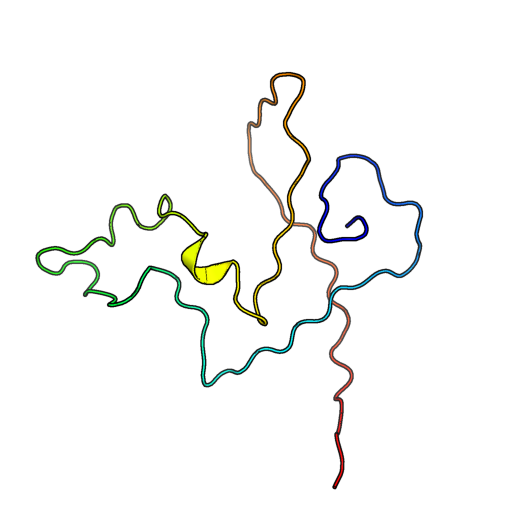 8.615 1.00 96.62 72 SER A N 1
ATOM 590 C CA . SER A 1 72 ? -21.356 6.193 8.949 1.00 96.62 72 SER A CA 1
ATOM 591 C C . SER A 1 72 ? -21.206 7.670 9.319 1.00 96.62 72 SER A C 1
ATOM 593 O O . SER A 1 72 ? -22.181 8.408 9.264 1.00 96.62 72 SER A O 1
ATOM 595 N N . GLU A 1 73 ? -19.997 8.079 9.695 1.00 97.19 73 GLU A N 1
ATOM 596 C CA . GLU A 1 73 ? -19.626 9.417 10.162 1.00 97.19 73 GLU A CA 1
ATOM 597 C C . GLU A 1 73 ? -18.225 9.749 9.638 1.00 97.19 73 GLU A C 1
ATOM 599 O O . GLU A 1 73 ? -17.496 8.838 9.245 1.00 97.19 73 GLU A O 1
ATOM 604 N N . ASP A 1 74 ? -17.831 11.020 9.645 1.00 97.62 74 ASP A N 1
ATOM 605 C CA . ASP A 1 74 ? -16.509 11.442 9.177 1.00 97.62 74 ASP A CA 1
ATOM 606 C C . ASP A 1 74 ? -15.381 10.949 10.106 1.00 97.62 74 ASP A C 1
ATOM 608 O O . ASP A 1 74 ? -15.472 11.035 11.331 1.00 97.62 74 ASP A O 1
ATOM 612 N N . LEU A 1 75 ? -14.277 10.468 9.520 1.00 95.94 75 LEU A N 1
ATOM 613 C CA . LEU A 1 75 ? -13.058 10.072 10.238 1.00 95.94 75 LEU A CA 1
ATOM 614 C C . LEU A 1 75 ? -11.899 10.985 9.837 1.00 95.94 75 LEU A C 1
ATOM 616 O O . LEU A 1 75 ? -11.386 10.904 8.721 1.00 95.94 75 LEU A O 1
ATOM 620 N N . THR A 1 76 ? -11.438 11.802 10.780 1.00 97.31 76 THR A N 1
ATOM 621 C CA . THR A 1 76 ? -10.274 12.679 10.595 1.00 97.31 76 THR A CA 1
ATOM 622 C C . THR A 1 76 ? -9.006 11.999 11.107 1.00 97.31 76 THR A C 1
ATOM 624 O O . THR A 1 76 ? -8.956 11.554 12.253 1.00 97.31 76 THR A O 1
ATOM 627 N N . VAL A 1 77 ? -7.957 11.953 10.280 1.00 95.88 77 VAL A N 1
ATOM 628 C CA . VAL A 1 77 ? -6.646 11.381 10.630 1.00 95.88 77 VAL A CA 1
ATOM 629 C C . VAL A 1 77 ? -5.575 12.461 10.512 1.00 95.88 77 VAL A C 1
ATOM 631 O O . VAL A 1 77 ? -5.410 13.063 9.454 1.00 95.88 77 VAL A O 1
ATOM 634 N N . THR A 1 78 ? -4.834 12.705 11.592 1.00 97.56 78 THR A N 1
ATOM 635 C CA . THR A 1 78 ? -3.729 13.672 11.636 1.00 97.56 78 THR A CA 1
ATOM 636 C C . THR A 1 78 ? -2.508 13.066 12.327 1.00 97.56 78 THR A C 1
ATOM 638 O O . THR A 1 78 ? -2.611 12.107 13.092 1.00 97.56 78 THR A O 1
ATOM 641 N N . GLY A 1 79 ? -1.327 13.624 12.058 1.00 97.69 79 GLY A N 1
ATOM 642 C CA . GLY A 1 79 ? -0.076 13.166 12.663 1.00 97.69 79 GLY A CA 1
ATOM 643 C C . GLY A 1 79 ? 0.551 11.954 11.965 1.00 97.69 79 GLY A C 1
ATOM 644 O O . GLY A 1 79 ? 0.308 11.689 10.789 1.00 97.69 79 GLY A O 1
ATOM 645 N N . LYS A 1 80 ? 1.438 11.257 12.685 1.00 97.50 80 LYS A N 1
ATOM 646 C CA . LYS A 1 80 ? 2.191 10.106 12.164 1.00 97.50 80 LYS A CA 1
ATOM 647 C C . LYS A 1 80 ? 1.402 8.815 12.362 1.00 97.50 80 LYS A C 1
ATOM 649 O O . LYS A 1 80 ? 0.903 8.558 13.452 1.00 97.50 80 LYS A O 1
ATOM 654 N N . ILE A 1 81 ? 1.366 7.982 11.328 1.00 95.44 81 ILE A N 1
ATOM 655 C CA . ILE A 1 81 ? 0.751 6.653 11.371 1.00 95.44 81 ILE A CA 1
ATOM 656 C C . ILE A 1 81 ? 1.849 5.619 11.647 1.00 95.44 81 ILE A C 1
ATOM 658 O O . ILE A 1 81 ? 2.828 5.546 10.906 1.00 95.44 81 ILE A O 1
ATOM 662 N N . THR A 1 82 ? 1.676 4.814 12.698 1.00 96.69 82 THR A N 1
ATOM 663 C CA . THR A 1 82 ? 2.615 3.749 13.091 1.00 96.69 82 THR A CA 1
ATOM 664 C C . THR A 1 82 ? 1.960 2.383 12.922 1.00 96.69 82 THR A C 1
ATOM 666 O O . THR A 1 82 ? 0.867 2.144 13.435 1.00 96.69 82 THR A O 1
ATOM 669 N N . ALA A 1 83 ? 2.634 1.463 12.231 1.00 94.25 83 ALA A N 1
ATOM 670 C CA . ALA A 1 83 ? 2.188 0.080 12.103 1.00 94.25 83 ALA A CA 1
ATOM 671 C C . ALA A 1 83 ? 2.737 -0.780 13.254 1.00 94.25 83 ALA A C 1
ATOM 673 O O . ALA A 1 83 ? 3.949 -0.887 13.434 1.00 94.25 83 ALA A O 1
ATOM 674 N N . HIS A 1 84 ? 1.848 -1.435 14.004 1.00 92.75 84 HIS A N 1
ATOM 675 C CA . HIS A 1 84 ? 2.212 -2.420 15.025 1.00 92.75 84 HIS A CA 1
ATOM 676 C C . HIS A 1 84 ? 2.022 -3.835 14.467 1.00 92.75 84 HIS A C 1
ATOM 678 O O . HIS A 1 84 ? 0.915 -4.375 14.482 1.00 92.75 84 HIS A O 1
ATOM 684 N N . LEU A 1 85 ? 3.101 -4.423 13.946 1.00 89.50 85 LEU A N 1
ATOM 685 C CA . LEU A 1 85 ? 3.101 -5.771 13.376 1.00 89.50 85 LEU A CA 1
ATOM 686 C C . LEU A 1 85 ? 3.620 -6.789 14.392 1.00 89.50 85 LEU A C 1
ATOM 688 O O . LEU A 1 85 ? 4.636 -6.564 15.046 1.00 89.50 85 LEU A O 1
ATOM 692 N N . LEU A 1 86 ? 2.926 -7.921 14.494 1.00 87.62 86 LEU A N 1
ATOM 693 C CA . LEU A 1 86 ? 3.317 -9.057 15.325 1.00 87.62 86 LEU A CA 1
ATOM 694 C C . LEU A 1 86 ? 3.648 -10.238 14.404 1.00 87.62 86 LEU A C 1
ATOM 696 O O . LEU A 1 86 ? 2.732 -10.956 13.993 1.00 87.62 86 LEU A O 1
ATOM 700 N N . PRO A 1 87 ? 4.921 -10.419 14.019 1.00 80.31 87 PRO A N 1
ATOM 701 C CA . PRO A 1 87 ? 5.320 -11.557 13.211 1.00 80.31 87 PRO A CA 1
ATOM 702 C C . PRO A 1 87 ? 5.289 -12.832 14.054 1.00 80.31 87 PRO A C 1
ATOM 704 O O . PRO A 1 87 ? 5.720 -12.849 15.207 1.00 80.31 87 PRO A O 1
ATOM 707 N N . VAL A 1 88 ? 4.810 -13.919 13.458 1.00 78.00 88 VAL A N 1
ATOM 708 C CA . VAL A 1 88 ? 5.098 -15.263 13.961 1.00 78.00 88 VAL A CA 1
ATOM 709 C C . VAL A 1 88 ? 6.461 -15.688 13.415 1.00 78.00 88 VAL A C 1
ATOM 711 O O . VAL A 1 88 ? 6.715 -15.476 12.226 1.00 78.00 88 VAL A O 1
ATOM 714 N N . PRO A 1 89 ? 7.358 -16.247 14.247 1.00 62.94 89 PRO A N 1
ATOM 715 C CA . PRO A 1 89 ? 8.636 -16.750 13.765 1.00 62.94 89 PRO A CA 1
ATOM 716 C C . PRO A 1 89 ? 8.393 -17.832 12.711 1.00 62.94 89 PRO A C 1
ATOM 718 O O . PRO A 1 89 ? 7.513 -18.680 12.871 1.00 62.94 89 PRO A O 1
ATOM 721 N N . ALA A 1 90 ? 9.168 -17.787 11.627 1.00 57.94 90 ALA A N 1
ATOM 722 C CA . ALA A 1 90 ? 9.131 -18.804 10.591 1.00 57.94 90 ALA A CA 1
ATOM 723 C C . ALA A 1 90 ? 9.553 -20.145 11.205 1.00 57.94 90 ALA A C 1
ATOM 725 O O . ALA A 1 90 ? 10.738 -20.409 11.399 1.00 57.94 90 ALA A O 1
ATOM 726 N N . VAL A 1 91 ? 8.585 -20.999 11.533 1.00 50.41 91 VAL A N 1
ATOM 727 C CA . VAL A 1 91 ? 8.863 -22.426 11.660 1.00 50.41 91 VAL A CA 1
ATOM 728 C C . VAL A 1 91 ? 9.244 -22.858 10.255 1.00 50.41 91 VAL A C 1
ATOM 730 O O . VAL A 1 91 ? 8.425 -22.750 9.343 1.00 50.41 91 VAL A O 1
ATOM 733 N N . ALA A 1 92 ? 10.500 -23.265 10.068 1.00 41.50 92 ALA A N 1
ATOM 734 C CA . ALA A 1 92 ? 10.948 -23.889 8.838 1.00 41.50 92 ALA A CA 1
ATOM 735 C C . ALA A 1 92 ? 10.025 -25.082 8.575 1.00 41.50 92 ALA A C 1
ATOM 737 O O . ALA A 1 92 ? 10.166 -26.143 9.182 1.00 41.50 92 ALA A O 1
ATOM 738 N N . MET A 1 93 ? 9.028 -24.882 7.717 1.00 42.44 93 MET A N 1
ATOM 739 C CA . MET A 1 93 ? 8.208 -25.954 7.192 1.00 42.44 93 MET A CA 1
ATOM 740 C C . MET A 1 93 ? 9.109 -26.694 6.207 1.00 42.44 93 MET A C 1
ATOM 742 O O . MET A 1 93 ? 9.099 -26.432 5.008 1.00 42.44 93 MET A O 1
ATOM 746 N N . LEU A 1 94 ? 9.976 -27.551 6.751 1.00 41.00 94 LEU A N 1
ATOM 747 C CA . LEU A 1 94 ? 10.635 -28.616 6.013 1.00 41.00 94 LEU A CA 1
ATOM 748 C C . LEU A 1 94 ? 9.517 -29.528 5.508 1.00 41.00 94 LEU A C 1
ATOM 750 O O . LEU A 1 94 ? 9.117 -30.474 6.185 1.00 41.00 94 LEU A O 1
ATOM 754 N N . ILE A 1 95 ? 8.965 -29.208 4.341 1.00 38.97 95 ILE A N 1
ATOM 755 C CA . ILE A 1 95 ? 8.252 -30.198 3.548 1.00 38.97 95 ILE A CA 1
ATOM 756 C C . ILE A 1 95 ? 9.320 -31.148 3.003 1.00 38.97 95 ILE A C 1
ATOM 758 O O . ILE A 1 95 ? 10.049 -30.842 2.065 1.00 38.97 95 ILE A O 1
ATOM 762 N N . GLY A 1 96 ? 9.504 -32.249 3.727 1.00 41.84 96 GLY A N 1
ATOM 763 C CA . GLY A 1 96 ? 10.266 -33.392 3.261 1.00 41.84 96 GLY A CA 1
ATOM 764 C C . GLY A 1 96 ? 9.528 -34.133 2.146 1.00 41.84 96 GLY A C 1
ATOM 765 O O . GLY A 1 96 ? 8.295 -34.135 2.117 1.00 41.84 96 GLY A O 1
ATOM 766 N N . SER A 1 97 ? 10.360 -34.804 1.340 1.00 35.34 97 SER A N 1
ATOM 767 C CA . SER A 1 97 ? 10.086 -35.760 0.252 1.00 35.34 97 SER A CA 1
ATOM 768 C C . SER A 1 97 ? 9.818 -35.169 -1.127 1.00 35.34 97 SER A C 1
ATOM 770 O O . SER A 1 97 ? 8.712 -34.650 -1.373 1.00 35.34 97 SER A O 1
#

Sequence (97 aa):
MQARNTASFNKTHCINRFCILYVDPAKPVPYRTQPIEATYGPGSRWKPWQVEDQRFVYSRPDVISFSMNKLSEDLTVTGKITAHLLPVPAVAMLIGS